Protein AF-A0A7R9QRA8-F1 (afdb_monomer_lite)

Organism: NCBI:txid334625

Radius of gyration: 19.74 Å; chains: 1; bounding box: 43×37×53 Å

Sequence (99 aa):
MGEANESLCNAVVFATGYQISYSFLPETVISVKKSDFHLYKYIFPTTLTHPHTLAFIGMIVPTGAVLPIAELQSRYFALVMANKCRLATQKQMIRDIKR

Structure (mmCIF, N/CA/C/O backbone):
data_AF-A0A7R9QRA8-F1
#
_entry.id   AF-A0A7R9QRA8-F1
#
loop_
_atom_site.group_PDB
_atom_site.id
_atom_site.type_symbol
_atom_site.label_atom_id
_atom_site.label_alt_id
_atom_site.label_comp_id
_atom_site.label_asym_id
_atom_site.label_entity_id
_atom_site.label_seq_id
_atom_site.pdbx_PDB_ins_code
_atom_site.Cartn_x
_atom_site.Cartn_y
_atom_site.Cartn_z
_atom_site.occupancy
_atom_site.B_iso_or_equiv
_atom_site.auth_seq_id
_atom_site.auth_comp_id
_atom_site.auth_asym_id
_atom_site.auth_atom_id
_atom_site.pdbx_PDB_model_num
ATOM 1 N N . MET A 1 1 ? 28.410 25.519 -31.821 1.00 45.75 1 MET A N 1
ATOM 2 C CA . MET A 1 1 ? 27.295 24.741 -32.398 1.00 45.75 1 MET A CA 1
ATOM 3 C C . MET A 1 1 ? 27.701 23.286 -32.291 1.00 45.75 1 MET A C 1
ATOM 5 O O . MET A 1 1 ? 28.642 22.907 -32.967 1.00 45.75 1 MET A O 1
ATOM 9 N N . GLY A 1 2 ? 27.141 22.548 -31.329 1.00 54.69 2 GLY A N 1
ATOM 10 C CA . GLY A 1 2 ? 27.505 21.146 -31.104 1.00 54.69 2 GLY A CA 1
ATOM 11 C C . GLY A 1 2 ? 26.896 20.268 -32.189 1.00 54.69 2 GLY A C 1
ATOM 12 O O . GLY A 1 2 ? 25.715 20.424 -32.493 1.00 54.69 2 GLY A O 1
ATOM 13 N N . GLU A 1 3 ? 27.708 19.402 -32.786 1.00 56.91 3 GLU A N 1
ATOM 14 C CA . GLU A 1 3 ? 27.270 18.432 -33.786 1.00 56.91 3 GLU A CA 1
ATOM 15 C C . GLU A 1 3 ? 26.225 17.492 -33.172 1.00 56.91 3 GLU A C 1
ATOM 17 O O . GLU A 1 3 ? 26.445 16.888 -32.119 1.00 56.91 3 GLU A O 1
ATOM 22 N N . ALA A 1 4 ? 25.055 17.407 -33.807 1.00 65.69 4 ALA A N 1
ATOM 23 C CA . ALA A 1 4 ? 24.034 16.445 -33.436 1.00 65.69 4 ALA A CA 1
ATOM 24 C C . ALA A 1 4 ? 24.519 15.051 -33.854 1.00 65.69 4 ALA A C 1
ATOM 26 O O . ALA A 1 4 ? 24.572 14.733 -35.038 1.00 65.69 4 ALA A O 1
ATOM 27 N N . ASN A 1 5 ? 24.906 14.230 -32.877 1.00 73.50 5 ASN A N 1
ATOM 28 C CA . ASN A 1 5 ? 25.199 12.819 -33.109 1.00 73.50 5 ASN A CA 1
ATOM 29 C C . ASN A 1 5 ? 23.882 12.069 -33.335 1.00 73.50 5 ASN A C 1
ATOM 31 O O . ASN A 1 5 ? 23.178 11.717 -32.388 1.00 73.50 5 ASN A O 1
ATOM 35 N N . GLU A 1 6 ? 23.544 11.843 -34.599 1.00 81.25 6 GLU A N 1
ATOM 36 C CA . GLU A 1 6 ? 22.427 10.998 -35.003 1.00 81.25 6 GLU A CA 1
ATOM 37 C C . GLU A 1 6 ? 22.869 9.528 -35.001 1.00 81.25 6 GLU A C 1
ATOM 39 O O . GLU A 1 6 ? 23.939 9.177 -35.493 1.00 81.25 6 GLU A O 1
ATOM 44 N N . SER A 1 7 ? 22.056 8.649 -34.415 1.00 84.25 7 SER A N 1
ATOM 45 C CA . SER A 1 7 ? 22.295 7.202 -34.400 1.00 84.25 7 SER A CA 1
ATOM 46 C C . SER A 1 7 ? 21.130 6.486 -35.071 1.00 84.25 7 SER A C 1
ATOM 48 O O . SER A 1 7 ? 19.970 6.728 -34.734 1.00 84.25 7 SER A O 1
ATOM 50 N N . LEU A 1 8 ? 21.433 5.596 -36.018 1.00 88.50 8 LEU A N 1
ATOM 51 C CA . LEU A 1 8 ? 20.428 4.782 -36.701 1.00 88.50 8 LEU A CA 1
ATOM 52 C C . LEU A 1 8 ? 19.776 3.812 -35.706 1.00 88.50 8 LEU A C 1
ATOM 54 O O . LEU A 1 8 ? 20.455 3.035 -35.040 1.00 88.50 8 LEU A O 1
ATOM 58 N N . CYS A 1 9 ? 18.448 3.857 -35.622 1.00 91.06 9 CYS A N 1
ATOM 59 C CA . CYS A 1 9 ? 17.636 3.042 -34.726 1.00 91.06 9 CYS A CA 1
ATOM 60 C C . CYS A 1 9 ? 16.519 2.361 -35.523 1.00 91.06 9 CYS A C 1
ATOM 62 O O . CYS A 1 9 ? 15.811 3.018 -36.283 1.00 91.06 9 CYS A O 1
ATOM 64 N N . ASN A 1 10 ? 16.349 1.047 -35.348 1.00 94.94 10 ASN A N 1
ATOM 65 C CA . ASN A 1 10 ? 15.297 0.285 -36.031 1.00 94.94 10 ASN A CA 1
ATOM 66 C C . ASN A 1 10 ? 13.986 0.213 -35.235 1.00 94.94 10 ASN A C 1
ATOM 68 O O . ASN A 1 10 ? 12.930 0.006 -35.827 1.00 94.94 10 ASN A O 1
ATOM 72 N N . ALA A 1 11 ? 14.046 0.352 -33.909 1.00 95.50 11 ALA A N 1
ATOM 73 C CA . ALA A 1 11 ? 12.882 0.282 -33.035 1.00 95.50 11 ALA A CA 1
ATOM 74 C C . ALA A 1 11 ? 13.134 1.015 -31.712 1.00 95.50 11 ALA A C 1
ATOM 76 O O . ALA A 1 11 ? 14.210 0.910 -31.127 1.00 95.50 11 ALA A O 1
ATOM 77 N N . VAL A 1 12 ? 12.106 1.699 -31.208 1.00 94.50 12 VAL A N 1
ATOM 78 C CA . VAL A 1 12 ? 12.118 2.355 -29.894 1.00 94.50 12 VAL A CA 1
ATOM 79 C C . VAL A 1 12 ? 11.169 1.614 -28.961 1.00 94.50 12 VAL A C 1
ATOM 81 O O . VAL A 1 12 ? 9.999 1.420 -29.290 1.00 94.50 12 VAL A O 1
ATOM 84 N N . VAL A 1 13 ? 11.663 1.224 -27.784 1.00 96.19 13 VAL A N 1
ATOM 85 C CA . VAL A 1 13 ? 10.861 0.585 -26.734 1.00 96.19 13 VAL A CA 1
ATOM 86 C C . VAL A 1 13 ? 10.774 1.515 -25.531 1.00 96.19 13 VAL A C 1
ATOM 88 O O . VAL A 1 13 ? 11.780 1.835 -24.901 1.00 96.19 13 VAL A O 1
ATOM 91 N N . PHE A 1 14 ? 9.556 1.928 -25.189 1.00 96.06 14 PHE A N 1
ATOM 92 C CA . PHE A 1 14 ? 9.292 2.760 -24.018 1.00 96.06 14 PHE A CA 1
ATOM 93 C C . PHE A 1 14 ? 9.135 1.886 -22.770 1.00 96.06 14 PHE A C 1
ATOM 95 O O . PHE A 1 14 ? 8.047 1.414 -22.454 1.00 96.06 14 PHE A O 1
ATOM 102 N N . ALA A 1 15 ? 10.233 1.680 -22.041 1.00 95.38 15 ALA A N 1
ATOM 103 C CA . ALA A 1 15 ? 10.255 0.993 -20.745 1.00 95.38 15 ALA A CA 1
ATOM 104 C C . ALA A 1 15 ? 10.086 1.977 -19.564 1.00 95.38 15 ALA A C 1
ATOM 106 O O . ALA A 1 15 ? 10.789 1.894 -18.561 1.00 95.38 15 ALA A O 1
ATOM 107 N N . THR A 1 16 ? 9.170 2.943 -19.686 1.00 95.06 16 THR A N 1
ATOM 108 C CA . THR A 1 16 ? 9.002 4.072 -18.745 1.00 95.06 16 THR A CA 1
ATOM 109 C C . THR A 1 16 ? 8.137 3.753 -17.516 1.00 95.06 16 THR A C 1
ATOM 111 O O . THR A 1 16 ? 7.781 4.654 -16.760 1.00 95.06 16 THR A O 1
ATOM 114 N N . GLY A 1 17 ? 7.792 2.480 -17.304 1.00 91.25 17 GLY A N 1
ATOM 115 C CA . GLY A 1 17 ? 6.966 2.028 -16.183 1.00 91.25 17 GLY A CA 1
ATOM 116 C C . GLY A 1 17 ? 5.461 2.230 -16.392 1.00 91.25 17 GLY A C 1
ATOM 117 O O . GLY A 1 17 ? 4.992 2.399 -17.516 1.00 91.25 17 GLY A O 1
ATOM 118 N N . TYR A 1 18 ? 4.706 2.180 -15.289 1.00 88.06 18 TYR A N 1
ATOM 119 C CA . TYR A 1 18 ? 3.239 2.205 -15.281 1.00 88.06 18 TYR A CA 1
ATOM 120 C C . TYR A 1 18 ? 2.692 3.199 -14.255 1.00 88.06 18 TYR A C 1
ATOM 122 O O . TYR A 1 18 ? 3.305 3.445 -13.217 1.00 88.06 18 TYR A O 1
ATOM 130 N N . GLN A 1 19 ? 1.491 3.711 -14.524 1.00 85.50 19 GLN A N 1
ATOM 131 C CA . GLN A 1 19 ? 0.689 4.467 -13.565 1.00 85.50 19 GLN A CA 1
ATOM 132 C C . GLN A 1 19 ? -0.512 3.628 -13.128 1.00 85.50 19 GLN A C 1
ATOM 134 O O . GLN A 1 19 ? -1.205 3.037 -13.954 1.00 85.50 19 GLN A O 1
ATOM 139 N N . ILE A 1 20 ? -0.759 3.574 -11.821 1.00 83.06 20 ILE A N 1
ATOM 140 C CA . ILE A 1 20 ? -1.889 2.837 -11.245 1.00 83.06 20 ILE A CA 1
ATOM 141 C C . ILE A 1 20 ? -3.126 3.740 -11.277 1.00 83.06 20 ILE A C 1
ATOM 143 O O . ILE A 1 20 ? -3.035 4.927 -10.986 1.00 83.06 20 ILE A O 1
ATOM 147 N N . SER A 1 21 ? -4.297 3.198 -11.609 1.00 85.62 21 SER A N 1
ATOM 148 C CA . SER A 1 21 ? -5.568 3.918 -11.483 1.00 85.62 21 SER A CA 1
ATOM 149 C C . SER A 1 21 ? -6.705 2.965 -11.121 1.00 85.62 21 SER A C 1
ATOM 151 O O . SER A 1 21 ? -6.651 1.777 -11.432 1.00 85.62 21 SER A O 1
ATOM 153 N N . TYR A 1 22 ? -7.727 3.492 -10.443 1.00 86.62 22 TYR A N 1
ATOM 154 C CA . TYR A 1 22 ? -8.887 2.730 -9.981 1.00 86.62 22 TYR A CA 1
ATOM 155 C C . TYR A 1 22 ? -10.168 3.376 -10.518 1.00 86.62 22 TYR A C 1
ATOM 157 O O . TYR A 1 22 ? -10.784 4.189 -9.840 1.00 86.62 22 TYR A O 1
ATOM 165 N N . SER A 1 23 ? -10.569 3.031 -11.744 1.00 88.88 23 SER A N 1
ATOM 166 C CA . SER A 1 23 ? -11.737 3.632 -12.422 1.00 88.88 23 SER A CA 1
ATOM 167 C C . SER A 1 23 ? -13.078 3.340 -11.741 1.00 88.88 23 SER A C 1
ATOM 169 O O . SER A 1 23 ? -14.051 4.057 -11.953 1.00 88.88 23 SER A O 1
ATOM 171 N N . PHE A 1 24 ? -13.128 2.299 -10.912 1.00 90.81 24 PHE A N 1
ATOM 172 C CA . PHE A 1 24 ? -14.298 1.916 -10.124 1.00 90.81 24 PHE A CA 1
ATOM 173 C C . PHE A 1 24 ? -14.362 2.604 -8.749 1.00 90.81 24 PHE A C 1
ATOM 175 O O . PHE A 1 24 ? -15.343 2.424 -8.029 1.00 90.81 24 PHE A O 1
ATOM 182 N N . LEU A 1 25 ? -13.335 3.372 -8.361 1.00 89.12 25 LEU A N 1
ATOM 183 C CA . LEU A 1 25 ? -13.306 4.130 -7.108 1.00 89.12 25 LEU A CA 1
ATOM 184 C C . LEU A 1 25 ? -13.351 5.638 -7.387 1.00 89.12 25 LEU A C 1
ATOM 186 O O . LEU A 1 25 ? -12.685 6.114 -8.305 1.00 89.12 25 LEU A O 1
ATOM 190 N N . PRO A 1 26 ? -14.077 6.425 -6.574 1.00 87.38 26 PRO A N 1
ATOM 191 C CA . PRO A 1 26 ? -14.023 7.874 -6.685 1.00 87.38 26 PRO A CA 1
ATOM 192 C C . PRO A 1 26 ? -12.660 8.415 -6.226 1.00 87.38 26 PRO A C 1
ATOM 194 O O . PRO A 1 26 ? -12.070 7.907 -5.269 1.00 87.38 26 PRO A O 1
ATOM 197 N N . GLU A 1 27 ? -12.192 9.506 -6.851 1.00 82.94 27 GLU A N 1
ATOM 198 C CA . GLU A 1 27 ? -10.907 10.159 -6.514 1.00 82.94 27 GLU A CA 1
ATOM 199 C C . GLU A 1 27 ? -10.825 10.626 -5.045 1.00 82.94 27 GLU A C 1
ATOM 201 O O . GLU A 1 27 ? -9.734 10.848 -4.522 1.00 82.94 27 GLU A O 1
ATOM 206 N N . THR A 1 28 ? -11.966 10.758 -4.359 1.00 82.44 28 THR A N 1
ATOM 207 C CA . THR A 1 28 ? -12.047 11.100 -2.930 1.00 82.44 28 THR A CA 1
ATOM 208 C C . THR A 1 28 ? -11.572 9.974 -2.009 1.00 82.44 28 THR A C 1
ATOM 210 O O . THR A 1 28 ? -11.148 10.247 -0.887 1.00 82.44 28 THR A O 1
ATOM 213 N N . VAL A 1 29 ? -11.623 8.717 -2.462 1.00 83.75 29 VAL A N 1
ATOM 214 C CA . VAL A 1 29 ? -11.150 7.553 -1.696 1.00 83.75 29 VAL A CA 1
ATOM 215 C C . VAL A 1 29 ? -9.639 7.438 -1.805 1.00 83.75 29 VAL A C 1
ATOM 217 O O . VAL A 1 29 ? -8.956 7.290 -0.794 1.00 83.75 29 VAL A O 1
ATOM 220 N N . ILE A 1 30 ? -9.121 7.536 -3.029 1.00 80.38 30 ILE A N 1
ATOM 221 C CA . ILE A 1 30 ? -7.697 7.445 -3.328 1.00 80.38 30 ILE A CA 1
ATOM 222 C C . ILE A 1 30 ? -7.360 8.372 -4.499 1.00 80.38 30 ILE A C 1
ATOM 224 O O . ILE A 1 30 ? -7.902 8.239 -5.596 1.00 80.38 30 ILE A O 1
ATOM 228 N N . SER A 1 31 ? -6.453 9.325 -4.275 1.00 73.62 31 SER A N 1
ATOM 229 C CA . SER A 1 31 ? -5.984 10.223 -5.331 1.00 73.62 31 SER A CA 1
ATOM 230 C C . SER A 1 31 ? -4.608 9.782 -5.813 1.00 73.62 31 SER A C 1
ATOM 232 O O . SER A 1 31 ? -3.610 9.940 -5.115 1.00 73.62 31 SER A O 1
ATOM 234 N N . VAL A 1 32 ? -4.543 9.244 -7.032 1.00 67.56 32 VAL A N 1
ATOM 235 C CA . VAL A 1 32 ? -3.275 8.789 -7.632 1.00 67.56 32 VAL A CA 1
ATOM 236 C C . VAL A 1 32 ? -2.438 9.961 -8.171 1.00 67.56 32 VAL A C 1
ATOM 238 O O . VAL A 1 32 ? -1.235 9.839 -8.378 1.00 67.56 32 VAL A O 1
ATOM 241 N N . LYS A 1 33 ? -3.047 11.142 -8.349 1.00 61.09 33 LYS A N 1
ATOM 242 C CA . LYS A 1 33 ? -2.413 12.314 -8.980 1.00 61.09 33 LYS A CA 1
ATOM 243 C C . LYS A 1 33 ? -1.275 12.935 -8.163 1.00 61.09 33 LYS A C 1
ATOM 245 O O . LYS A 1 33 ? -0.514 13.722 -8.713 1.00 61.09 33 LYS A O 1
ATOM 250 N N . LYS A 1 34 ? -1.167 12.635 -6.866 1.00 56.84 34 LYS A N 1
ATOM 251 C CA . LYS A 1 34 ? -0.184 13.270 -5.968 1.00 56.84 34 LYS A CA 1
ATOM 252 C C . LYS A 1 34 ? 0.866 12.319 -5.388 1.00 56.84 34 LYS A C 1
ATOM 254 O O . LYS A 1 34 ? 1.597 12.736 -4.500 1.00 56.84 34 LYS A O 1
ATOM 259 N N . SER A 1 35 ? 0.936 11.064 -5.848 1.00 56.44 35 SER A N 1
ATOM 260 C CA . SER A 1 35 ? 1.776 10.002 -5.247 1.00 56.44 35 SER A CA 1
ATOM 261 C C . SER A 1 35 ? 1.526 9.748 -3.751 1.00 56.44 35 SER A C 1
ATOM 263 O O . SER A 1 35 ? 2.214 8.937 -3.139 1.00 56.44 35 SER A O 1
ATOM 265 N N . ASP A 1 36 ? 0.526 10.408 -3.165 1.00 63.25 36 ASP A N 1
ATOM 266 C CA . ASP A 1 36 ? 0.218 10.363 -1.747 1.00 63.25 36 ASP A CA 1
ATOM 267 C C . ASP A 1 36 ? -1.138 9.689 -1.569 1.00 63.25 36 ASP A C 1
ATOM 269 O O . ASP A 1 36 ? -2.205 10.310 -1.590 1.00 63.25 36 ASP A O 1
ATOM 273 N N . PHE A 1 37 ? -1.093 8.366 -1.472 1.00 71.56 37 PHE A N 1
ATOM 274 C CA . PHE A 1 37 ? -2.287 7.533 -1.417 1.00 71.56 37 PHE A CA 1
ATOM 275 C C . PHE A 1 37 ? -3.031 7.635 -0.072 1.00 71.56 37 PHE A C 1
ATOM 277 O O . PHE A 1 37 ? -4.098 7.041 0.062 1.00 71.56 37 PHE A O 1
ATOM 284 N N . HIS A 1 38 ? -2.505 8.381 0.915 1.00 85.19 38 HIS A N 1
ATOM 285 C CA . HIS A 1 38 ? -3.108 8.570 2.245 1.00 85.19 38 HIS A CA 1
ATOM 286 C C . HIS A 1 38 ? -3.565 7.249 2.901 1.00 85.19 38 HIS A C 1
ATOM 288 O O . HIS A 1 38 ? -4.595 7.182 3.589 1.00 85.19 38 HIS A O 1
ATOM 294 N N . LEU A 1 39 ? -2.786 6.184 2.685 1.00 91.31 39 LEU A N 1
ATOM 295 C CA . LEU A 1 39 ? -3.071 4.850 3.196 1.00 91.31 39 LEU A CA 1
ATOM 296 C C . LEU A 1 39 ? -2.312 4.582 4.492 1.00 91.31 39 LEU A C 1
ATOM 298 O O . LEU A 1 3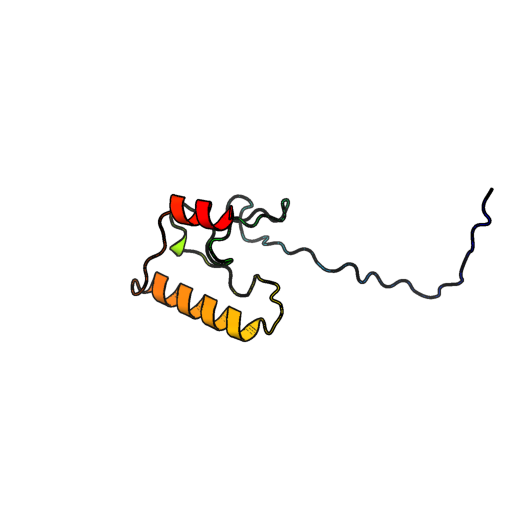9 ? -1.083 4.523 4.508 1.00 91.31 39 LEU A O 1
ATOM 302 N N . TYR A 1 40 ? -3.043 4.306 5.567 1.00 93.50 40 TYR A N 1
ATOM 303 C CA . TYR A 1 40 ? -2.443 3.834 6.808 1.00 93.50 40 TYR A CA 1
ATOM 304 C C . TYR A 1 40 ? -1.820 2.455 6.590 1.00 93.50 40 TYR A C 1
ATOM 306 O O . TYR A 1 40 ? -2.506 1.529 6.140 1.00 93.50 40 TYR A O 1
ATOM 314 N N . LYS A 1 41 ? -0.522 2.328 6.897 1.00 93.06 41 LYS A N 1
ATOM 315 C CA . LYS A 1 41 ? 0.293 1.121 6.660 1.00 93.06 41 LYS A CA 1
ATOM 316 C C . LYS A 1 41 ? 0.224 0.591 5.217 1.00 93.06 41 LYS A C 1
ATOM 318 O O . LYS A 1 41 ? 0.409 -0.606 5.010 1.00 93.06 41 LYS A O 1
ATOM 323 N N . TYR A 1 42 ? -0.064 1.450 4.235 1.00 92.62 42 TYR A N 1
ATOM 324 C CA . TYR A 1 42 ? -0.325 1.058 2.841 1.00 92.62 42 TYR A CA 1
ATOM 325 C C . TYR A 1 42 ? -1.518 0.097 2.658 1.00 92.62 42 TYR A C 1
ATOM 327 O O . TYR A 1 42 ? -1.544 -0.667 1.698 1.00 92.62 42 TYR A O 1
ATOM 335 N N . ILE A 1 43 ? -2.490 0.118 3.581 1.00 95.00 43 ILE A N 1
ATOM 336 C CA . ILE A 1 43 ? -3.670 -0.761 3.561 1.00 95.00 43 ILE A CA 1
ATOM 337 C C . ILE A 1 43 ? -4.961 0.059 3.580 1.00 95.00 43 ILE A C 1
ATOM 339 O O . ILE A 1 43 ? -5.789 -0.085 2.687 1.00 95.00 43 ILE A O 1
ATOM 343 N N . PHE A 1 44 ? -5.151 0.923 4.582 1.00 95.12 44 PHE A N 1
ATOM 344 C CA . PHE A 1 44 ? -6.463 1.522 4.855 1.00 95.12 44 PHE A CA 1
ATOM 345 C C . PHE A 1 44 ? -6.547 2.984 4.403 1.00 95.12 44 PHE A C 1
ATOM 347 O O . PHE A 1 44 ? -5.731 3.792 4.856 1.00 95.12 44 PHE A O 1
ATOM 354 N N . PRO A 1 45 ? -7.540 3.372 3.585 1.00 92.75 45 PRO A N 1
ATOM 355 C CA . PRO A 1 45 ? -7.733 4.757 3.171 1.00 92.75 45 PRO A CA 1
ATOM 356 C C . PRO A 1 45 ? -8.251 5.604 4.334 1.00 92.75 45 PRO A C 1
ATOM 358 O O . PRO A 1 45 ? -9.366 5.426 4.826 1.00 92.75 45 PRO A O 1
ATOM 361 N N . THR A 1 46 ? -7.432 6.556 4.780 1.00 91.38 46 THR A N 1
ATOM 362 C CA . THR A 1 46 ? -7.758 7.418 5.934 1.00 91.38 46 THR A CA 1
ATOM 363 C C . THR A 1 46 ? -8.767 8.524 5.622 1.00 91.38 46 THR A C 1
ATOM 365 O O . THR A 1 46 ? -9.259 9.186 6.538 1.00 91.38 46 THR A O 1
ATOM 368 N N . THR A 1 47 ? -9.096 8.698 4.343 1.00 89.00 47 THR A N 1
ATOM 369 C CA . THR A 1 47 ? -10.095 9.635 3.815 1.00 89.00 47 THR A CA 1
ATOM 370 C C . THR A 1 47 ? -11.534 9.193 4.093 1.00 89.00 47 THR A C 1
ATOM 372 O O . THR A 1 47 ? -12.430 10.034 4.125 1.00 89.00 47 THR A O 1
ATOM 375 N N . LEU A 1 48 ? -11.773 7.898 4.333 1.00 90.19 48 LEU A N 1
ATOM 376 C CA . LEU A 1 48 ? -13.102 7.366 4.637 1.00 90.19 48 LEU A CA 1
ATOM 377 C C . LEU A 1 48 ? -13.506 7.625 6.096 1.00 90.19 48 LEU A C 1
ATOM 379 O O . LEU A 1 48 ? -12.687 7.531 7.008 1.00 90.19 48 LEU A O 1
ATOM 383 N N . THR A 1 49 ? -14.802 7.841 6.345 1.00 89.62 49 THR A N 1
ATOM 384 C CA . THR A 1 49 ? -15.366 7.903 7.710 1.00 89.62 49 THR A CA 1
ATOM 385 C C . THR A 1 49 ? -15.230 6.569 8.450 1.00 89.62 49 THR A C 1
ATOM 387 O O . THR A 1 49 ? -15.020 6.542 9.663 1.00 89.62 49 THR A O 1
ATOM 390 N N . HIS A 1 50 ? -15.293 5.454 7.715 1.00 91.12 50 HIS A N 1
ATOM 391 C CA . HIS A 1 50 ? -15.102 4.100 8.234 1.00 91.12 50 HIS A CA 1
ATOM 392 C C . HIS A 1 50 ? -13.931 3.403 7.519 1.00 91.12 50 HIS A C 1
ATOM 394 O O . HIS A 1 50 ? -14.153 2.549 6.669 1.00 91.12 50 HIS A O 1
ATOM 400 N N . PRO A 1 51 ? -12.665 3.719 7.855 1.00 91.06 51 PRO A N 1
ATOM 401 C CA . PR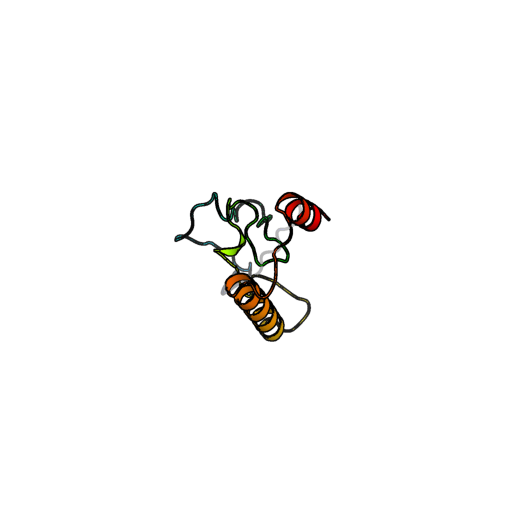O A 1 51 ? -11.500 3.211 7.121 1.00 91.06 51 PRO A CA 1
ATOM 402 C C . PRO A 1 51 ? -11.378 1.687 7.084 1.00 91.06 51 PRO A C 1
ATOM 404 O O . PRO A 1 51 ? -10.773 1.149 6.171 1.00 91.06 51 PRO A O 1
ATOM 407 N N . HIS A 1 52 ? -11.957 0.981 8.058 1.00 91.94 52 HIS A N 1
ATOM 408 C CA . HIS A 1 52 ? -11.896 -0.476 8.151 1.00 91.94 52 HIS A CA 1
ATOM 409 C C . HIS A 1 52 ? -12.718 -1.207 7.077 1.00 91.94 52 HIS A C 1
ATOM 411 O O . HIS A 1 52 ? -12.560 -2.413 6.952 1.00 91.94 52 HIS A O 1
ATOM 417 N N . THR A 1 53 ? -13.582 -0.525 6.317 1.00 93.38 53 THR A N 1
ATOM 418 C CA . THR A 1 53 ? -14.472 -1.169 5.333 1.00 93.38 53 THR A CA 1
ATOM 419 C C . THR A 1 53 ? -13.828 -1.382 3.964 1.00 93.38 53 THR A C 1
ATOM 421 O O . THR A 1 53 ? -14.415 -2.050 3.117 1.00 93.38 53 THR A O 1
ATOM 424 N N . LEU A 1 54 ? -12.652 -0.800 3.716 1.00 94.25 54 LEU A N 1
ATOM 425 C CA . LEU A 1 54 ? -11.924 -0.919 2.456 1.00 94.25 54 LEU A CA 1
ATOM 426 C C . LEU A 1 54 ? -10.428 -1.069 2.735 1.00 94.25 54 LEU A C 1
ATOM 428 O O . LEU A 1 54 ? -9.878 -0.370 3.583 1.00 94.25 54 LEU A O 1
ATOM 432 N N . ALA A 1 55 ? -9.766 -1.955 1.996 1.00 95.31 55 ALA A N 1
ATOM 433 C CA . ALA A 1 55 ? -8.329 -2.159 2.083 1.00 95.31 55 ALA A CA 1
ATOM 434 C C . ALA A 1 55 ? -7.702 -2.321 0.697 1.00 95.31 55 ALA A C 1
ATOM 436 O O . ALA A 1 55 ? -8.276 -2.952 -0.189 1.00 95.31 55 ALA A O 1
ATOM 437 N N . PHE A 1 56 ? -6.496 -1.786 0.549 1.00 94.12 56 PHE A N 1
ATOM 438 C CA . PHE A 1 56 ? -5.606 -2.021 -0.579 1.00 94.12 56 PHE A CA 1
ATOM 439 C C . PHE A 1 56 ? -4.574 -3.069 -0.167 1.00 94.12 56 PHE A C 1
ATOM 441 O O . PHE A 1 56 ? -3.895 -2.922 0.846 1.00 94.12 56 PHE A O 1
ATOM 448 N N . ILE A 1 57 ? -4.467 -4.142 -0.946 1.00 96.12 57 ILE A N 1
ATOM 449 C CA . ILE A 1 57 ? -3.580 -5.273 -0.663 1.00 96.12 57 ILE A CA 1
ATOM 450 C C . ILE A 1 57 ? -2.560 -5.387 -1.790 1.00 96.12 57 ILE A C 1
ATOM 452 O O . ILE A 1 57 ? -2.917 -5.330 -2.964 1.00 96.12 57 ILE A O 1
ATOM 456 N N . GLY A 1 58 ? -1.285 -5.531 -1.435 1.00 92.38 58 GLY A N 1
ATOM 457 C CA . GLY A 1 58 ? -0.176 -5.618 -2.385 1.00 92.38 58 GLY A CA 1
ATOM 458 C C . GLY A 1 58 ? 0.176 -4.290 -3.058 1.00 92.38 58 GLY A C 1
ATOM 459 O O . GLY A 1 58 ? 1.036 -4.270 -3.933 1.00 92.38 58 GLY A O 1
ATOM 460 N N . MET A 1 59 ? -0.441 -3.174 -2.650 1.00 88.50 59 MET A N 1
ATOM 461 C CA . MET A 1 59 ? -0.182 -1.843 -3.209 1.00 88.50 59 MET A CA 1
ATOM 462 C C . MET A 1 59 ? 1.081 -1.209 -2.601 1.00 88.50 59 MET A C 1
ATOM 464 O O . MET A 1 59 ? 1.046 -0.121 -2.028 1.00 88.50 59 MET A O 1
ATOM 468 N N . ILE A 1 60 ? 2.196 -1.930 -2.689 1.00 87.94 60 ILE A N 1
ATOM 469 C CA . ILE A 1 60 ? 3.506 -1.532 -2.176 1.00 87.94 60 ILE A CA 1
ATOM 470 C C . ILE A 1 60 ? 4.612 -2.017 -3.112 1.00 87.94 60 ILE A C 1
ATOM 472 O O . ILE A 1 60 ? 4.477 -3.046 -3.772 1.00 87.94 60 ILE A O 1
ATOM 476 N N . VAL A 1 61 ? 5.739 -1.308 -3.113 1.00 84.81 61 VAL A N 1
ATOM 477 C CA . VAL A 1 61 ? 6.962 -1.733 -3.806 1.00 84.81 61 VAL A CA 1
ATOM 478 C C . VAL A 1 61 ? 8.052 -1.947 -2.754 1.00 84.81 61 VAL A C 1
ATOM 480 O O . VAL A 1 61 ? 8.771 -1.009 -2.409 1.00 84.81 61 VAL A O 1
ATOM 483 N N . PRO A 1 62 ? 8.126 -3.146 -2.155 1.00 86.81 62 PRO A N 1
ATOM 484 C CA . PRO A 1 62 ? 9.104 -3.446 -1.119 1.00 86.81 62 PRO A CA 1
ATOM 485 C C . PRO A 1 62 ? 10.485 -3.743 -1.717 1.00 86.81 62 PRO A C 1
ATOM 487 O O . PRO A 1 62 ? 10.609 -4.213 -2.846 1.00 86.81 62 PRO A O 1
ATOM 490 N N . THR A 1 63 ? 11.531 -3.599 -0.905 1.00 87.44 63 THR A N 1
ATOM 491 C CA . THR A 1 63 ? 12.842 -4.212 -1.164 1.00 87.44 63 THR A CA 1
ATOM 492 C C . THR A 1 63 ? 12.779 -5.705 -0.815 1.00 87.44 63 THR A C 1
ATOM 494 O O . THR A 1 63 ? 13.346 -6.148 0.181 1.00 87.44 63 THR A O 1
ATOM 497 N N . GLY A 1 64 ? 11.983 -6.482 -1.550 1.00 90.50 64 GLY A N 1
ATOM 498 C CA . GLY A 1 64 ? 11.769 -7.901 -1.265 1.00 90.50 64 GLY A CA 1
ATOM 499 C C . GLY A 1 64 ? 10.548 -8.488 -1.966 1.00 90.50 64 GLY A C 1
ATOM 500 O O . GLY A 1 64 ? 9.997 -7.903 -2.895 1.00 90.50 64 GLY A O 1
ATOM 501 N N . ALA A 1 65 ? 10.117 -9.666 -1.517 1.00 93.12 65 ALA A N 1
ATOM 502 C CA . ALA A 1 65 ? 8.952 -10.331 -2.086 1.00 93.12 65 ALA A CA 1
ATOM 503 C C . ALA A 1 65 ? 7.650 -9.622 -1.671 1.00 93.12 65 ALA A C 1
ATOM 505 O O . ALA A 1 65 ? 7.375 -9.451 -0.484 1.00 93.12 65 ALA A O 1
ATOM 506 N N . VAL A 1 66 ? 6.817 -9.263 -2.650 1.00 94.25 66 VAL A N 1
ATOM 507 C CA . VAL A 1 66 ? 5.504 -8.640 -2.404 1.00 94.25 66 VAL A CA 1
ATOM 508 C C . VAL A 1 66 ? 4.476 -9.635 -1.855 1.00 94.25 66 VAL A C 1
ATOM 510 O O . VAL A 1 66 ? 3.633 -9.258 -1.048 1.00 94.25 66 VAL A O 1
ATOM 513 N N . LEU A 1 67 ? 4.566 -10.916 -2.234 1.00 95.81 67 LEU A N 1
ATOM 514 C CA . LEU A 1 67 ? 3.568 -11.932 -1.876 1.00 95.81 67 LEU A CA 1
ATOM 515 C C . LEU A 1 67 ? 3.455 -12.174 -0.359 1.00 95.81 67 LEU A C 1
ATOM 517 O O . LEU A 1 67 ? 2.332 -12.126 0.144 1.00 95.81 67 LEU A O 1
ATOM 521 N N . PRO A 1 68 ? 4.554 -12.357 0.407 1.00 96.56 68 PRO 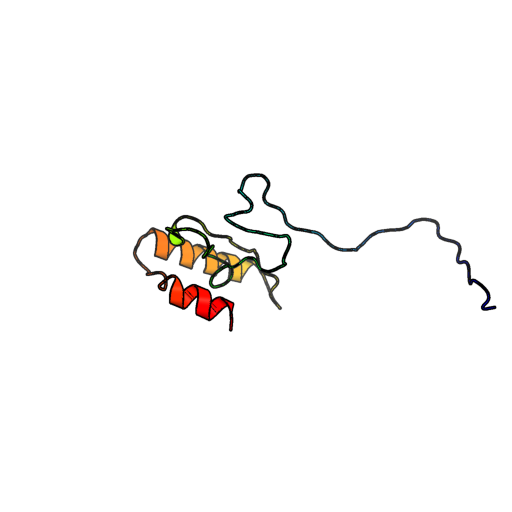A N 1
ATOM 522 C CA . PRO A 1 68 ? 4.458 -12.482 1.862 1.00 96.56 68 PRO A CA 1
ATOM 523 C C . PRO A 1 68 ? 3.876 -11.232 2.524 1.00 96.56 68 PRO A C 1
ATOM 525 O O . PRO A 1 68 ? 3.156 -11.323 3.512 1.00 96.56 68 PRO A O 1
ATOM 528 N N . ILE A 1 69 ? 4.152 -10.050 1.971 1.00 96.38 69 ILE A N 1
ATOM 529 C CA . ILE A 1 69 ? 3.619 -8.813 2.539 1.00 96.38 69 ILE A CA 1
ATOM 530 C C . ILE A 1 69 ? 2.123 -8.693 2.248 1.00 96.38 69 ILE A C 1
ATOM 532 O O . ILE A 1 69 ? 1.360 -8.359 3.150 1.00 96.38 69 ILE A O 1
ATOM 536 N N . ALA A 1 70 ? 1.682 -9.022 1.033 1.00 97.38 70 ALA A N 1
ATOM 537 C CA . ALA A 1 70 ? 0.266 -9.064 0.681 1.00 97.38 70 ALA A CA 1
ATOM 538 C C . ALA A 1 70 ? -0.515 -10.073 1.549 1.00 97.38 70 ALA A C 1
ATOM 540 O O . ALA A 1 70 ? -1.642 -9.785 1.957 1.00 97.38 70 ALA A O 1
ATOM 541 N N . GLU A 1 71 ? 0.084 -11.218 1.896 1.00 98.06 71 GLU A N 1
ATOM 542 C CA . GLU A 1 71 ? -0.495 -12.189 2.838 1.00 98.06 71 GLU A CA 1
ATOM 543 C C . GLU A 1 71 ? -0.686 -11.579 4.234 1.00 98.06 71 GLU A C 1
ATOM 545 O O . GLU A 1 71 ? -1.792 -11.627 4.785 1.00 98.06 71 GLU A O 1
ATOM 550 N N . LEU A 1 72 ? 0.339 -10.911 4.770 1.00 97.62 72 LEU A N 1
ATOM 551 C CA . LEU A 1 72 ? 0.263 -10.244 6.070 1.00 97.62 72 LEU A CA 1
ATOM 552 C C . LEU A 1 72 ? -0.750 -9.091 6.073 1.00 97.62 72 LEU A C 1
ATOM 554 O O . LEU A 1 72 ? -1.519 -8.951 7.029 1.00 97.62 72 LEU A O 1
ATOM 558 N N . GLN A 1 73 ? -0.797 -8.290 5.003 1.00 97.81 73 GLN A N 1
ATOM 559 C CA . GLN A 1 73 ? -1.804 -7.240 4.827 1.00 97.81 73 GLN A CA 1
ATOM 560 C C . GLN A 1 73 ? -3.220 -7.835 4.826 1.00 97.81 73 GLN A C 1
ATOM 562 O O . GLN A 1 73 ? -4.101 -7.323 5.520 1.00 97.81 73 GLN A O 1
ATOM 567 N N . SER A 1 74 ? -3.422 -8.952 4.120 1.00 98.12 74 SER A N 1
ATOM 568 C CA . SER A 1 74 ? -4.712 -9.651 4.045 1.00 98.12 74 SER A CA 1
ATOM 569 C C . SER A 1 74 ? -5.146 -10.184 5.407 1.00 98.12 74 SER A C 1
ATOM 571 O O . SER A 1 74 ? -6.291 -9.985 5.818 1.00 98.12 74 SER A O 1
ATOM 573 N N . ARG A 1 75 ? -4.229 -10.808 6.1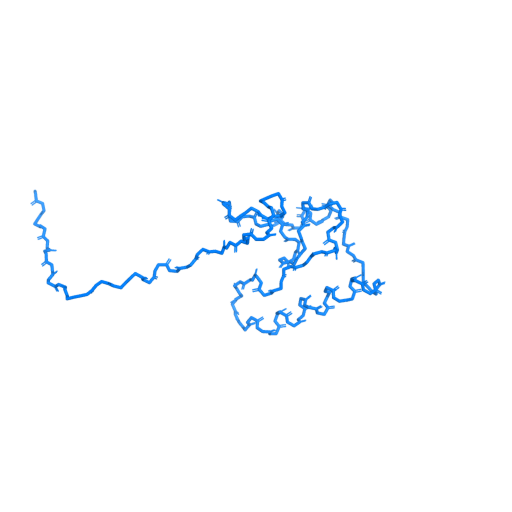57 1.00 98.38 75 ARG A N 1
ATOM 574 C CA . ARG A 1 75 ? -4.494 -11.278 7.525 1.00 98.38 75 ARG A CA 1
ATOM 575 C C . ARG A 1 75 ? -4.864 -10.142 8.456 1.00 98.38 75 ARG A C 1
ATOM 577 O O . ARG A 1 75 ? -5.806 -10.277 9.235 1.00 98.38 75 ARG A O 1
ATOM 584 N N . TYR A 1 76 ? -4.137 -9.032 8.388 1.00 97.88 76 TYR A N 1
ATOM 585 C CA . TYR A 1 76 ? -4.431 -7.882 9.228 1.00 97.88 76 TYR A CA 1
ATOM 586 C C . TYR A 1 76 ? -5.818 -7.308 8.917 1.00 97.88 76 TYR A C 1
ATOM 588 O O . TYR A 1 76 ? -6.612 -7.119 9.838 1.00 97.88 76 TYR A O 1
ATOM 596 N N . PHE A 1 77 ? -6.149 -7.128 7.636 1.00 97.88 77 PHE A N 1
ATOM 597 C CA . PHE A 1 77 ? -7.476 -6.686 7.208 1.00 97.88 77 PHE A CA 1
ATOM 598 C C . PHE A 1 77 ? -8.587 -7.625 7.695 1.00 97.88 77 PHE A C 1
ATOM 600 O O . PHE A 1 77 ? -9.551 -7.169 8.310 1.00 97.88 77 PHE A O 1
ATOM 607 N N . ALA A 1 78 ? -8.426 -8.936 7.506 1.00 97.62 78 ALA A N 1
ATOM 608 C CA . ALA A 1 78 ? -9.400 -9.930 7.948 1.00 97.62 78 ALA A CA 1
ATOM 609 C C . ALA A 1 78 ? -9.624 -9.896 9.470 1.00 97.62 78 ALA A C 1
ATOM 611 O O . ALA A 1 78 ? -10.761 -9.986 9.931 1.00 97.62 78 ALA A O 1
ATOM 612 N N . LEU A 1 79 ? -8.563 -9.723 10.266 1.00 97.81 79 LEU A N 1
ATOM 613 C CA . LEU A 1 79 ? -8.673 -9.604 11.724 1.00 97.81 79 LEU A CA 1
ATOM 614 C C . LEU A 1 79 ? -9.384 -8.317 12.155 1.00 97.81 79 LEU A C 1
ATOM 616 O O . LEU A 1 79 ? -10.143 -8.350 13.124 1.00 97.81 79 LEU A O 1
ATOM 620 N N . VAL A 1 80 ? -9.157 -7.204 11.452 1.00 96.62 80 VAL A N 1
ATOM 621 C CA . VAL A 1 80 ? -9.876 -5.944 11.688 1.00 96.62 80 VAL A CA 1
ATOM 622 C C . VAL A 1 80 ? -11.362 -6.109 11.365 1.00 96.62 80 VAL A C 1
ATOM 624 O O . VAL A 1 80 ? -12.200 -5.802 12.208 1.00 96.62 80 VAL A O 1
ATOM 627 N N . MET A 1 81 ? -11.692 -6.672 10.201 1.00 95.25 81 MET A N 1
ATOM 628 C CA . MET A 1 81 ? -13.076 -6.937 9.786 1.00 95.25 81 MET A CA 1
ATOM 629 C C . MET A 1 81 ? -13.803 -7.900 10.733 1.00 95.25 81 MET A C 1
ATOM 631 O O . MET A 1 81 ? -14.983 -7.725 11.019 1.00 95.25 81 MET A O 1
ATOM 635 N N . ALA A 1 82 ? -13.094 -8.893 11.273 1.00 96.38 82 ALA A N 1
ATOM 636 C CA . ALA A 1 82 ? -13.628 -9.836 12.253 1.00 96.38 82 ALA A CA 1
ATOM 637 C C . ALA A 1 82 ? -13.696 -9.273 13.689 1.00 96.38 82 ALA A C 1
ATOM 639 O O . ALA A 1 82 ? -13.959 -10.035 14.619 1.00 96.38 82 ALA A O 1
ATOM 640 N N . ASN A 1 83 ? -13.408 -7.981 13.902 1.00 94.81 83 ASN A N 1
ATOM 641 C CA . ASN A 1 83 ? -13.316 -7.334 15.219 1.00 94.81 83 ASN A CA 1
ATOM 642 C C . ASN A 1 83 ? -12.318 -7.995 16.194 1.00 94.81 83 ASN A C 1
ATOM 644 O O . ASN A 1 83 ? -12.380 -7.779 17.405 1.00 94.81 83 ASN A O 1
ATOM 648 N N . LYS A 1 84 ? -11.363 -8.777 15.677 1.00 97.25 84 LYS A N 1
ATOM 649 C CA . LYS A 1 84 ? -10.280 -9.411 16.450 1.00 97.25 84 LYS A CA 1
ATOM 650 C C . LYS A 1 84 ? -9.060 -8.503 16.598 1.00 97.25 84 LYS A C 1
ATOM 652 O O . LYS A 1 84 ? -8.206 -8.747 17.443 1.00 97.25 84 LYS A O 1
ATOM 657 N N . CYS A 1 85 ? -8.974 -7.455 15.784 1.00 95.56 85 CYS A N 1
ATOM 658 C CA . CYS A 1 85 ? -7.979 -6.401 15.893 1.00 95.56 85 CYS A CA 1
ATOM 659 C C . CYS A 1 85 ? -8.653 -5.036 15.728 1.00 95.56 85 CYS A C 1
ATOM 661 O O . CYS A 1 85 ? -9.634 -4.911 14.999 1.00 95.56 85 CYS A O 1
ATOM 663 N N . ARG A 1 86 ? -8.139 -4.004 16.403 1.00 93.06 86 ARG A N 1
ATOM 664 C CA . ARG A 1 86 ? -8.679 -2.644 16.305 1.00 93.06 86 ARG A CA 1
ATOM 665 C C . ARG A 1 86 ? -7.759 -1.766 15.475 1.00 93.06 86 ARG A C 1
ATOM 667 O O . ARG A 1 86 ? -6.543 -1.769 15.661 1.00 93.06 86 ARG A O 1
ATOM 674 N N . LEU A 1 87 ? -8.365 -0.997 14.581 1.00 94.50 87 LEU A N 1
ATOM 675 C CA . LEU A 1 87 ? -7.674 0.053 13.853 1.00 94.50 87 LEU A CA 1
ATOM 676 C C . LEU A 1 87 ? -7.313 1.201 14.808 1.00 94.50 87 LEU A C 1
ATOM 678 O O . LEU A 1 87 ? -8.031 1.466 15.776 1.00 94.50 87 LEU A O 1
ATOM 682 N N . ALA A 1 88 ? -6.219 1.903 14.521 1.00 94.31 88 ALA A N 1
ATOM 683 C CA . ALA A 1 88 ? -5.899 3.138 15.223 1.00 94.31 88 ALA A CA 1
ATOM 684 C C . ALA A 1 88 ? -6.957 4.220 14.931 1.00 94.31 88 ALA A C 1
ATOM 686 O O . ALA A 1 88 ? -7.679 4.164 13.934 1.00 94.31 88 ALA A O 1
ATOM 687 N N . THR A 1 89 ? -7.039 5.239 15.788 1.00 93.88 89 THR A N 1
ATOM 688 C CA . THR A 1 89 ? -7.916 6.390 15.525 1.00 93.88 89 THR A CA 1
ATOM 689 C C . THR A 1 89 ? -7.479 7.117 14.253 1.00 93.88 89 THR A C 1
ATOM 691 O O . THR A 1 89 ? -6.297 7.127 13.904 1.00 93.88 89 THR A O 1
ATOM 694 N N . GLN A 1 90 ? -8.406 7.805 13.584 1.00 91.50 90 GLN A N 1
ATOM 695 C CA . GLN A 1 90 ? -8.102 8.541 12.351 1.00 91.50 90 GLN A CA 1
ATOM 696 C C . GLN A 1 90 ? -6.944 9.537 12.531 1.00 91.50 90 GLN A C 1
ATO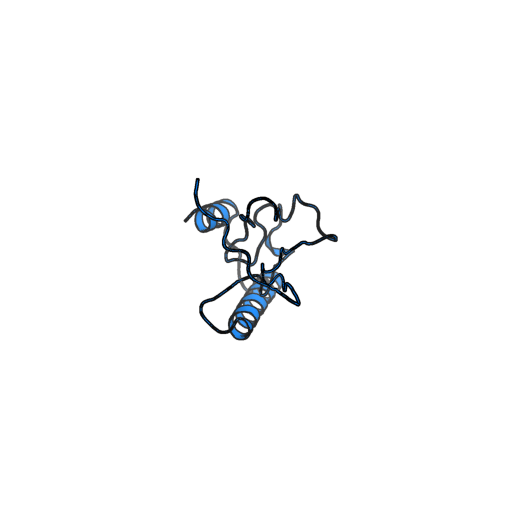M 698 O O . GLN A 1 90 ? -6.043 9.601 11.699 1.00 91.50 90 GLN A O 1
ATOM 703 N N . LYS A 1 91 ? -6.890 10.241 13.671 1.00 93.19 91 LYS A N 1
ATOM 704 C CA . LYS A 1 91 ? -5.785 11.156 14.006 1.00 93.19 91 LYS A CA 1
ATOM 705 C C . LYS A 1 91 ? -4.436 10.440 14.119 1.00 93.19 91 LYS A C 1
ATOM 707 O O . LYS A 1 91 ? -3.425 10.988 13.691 1.00 93.19 91 LYS A O 1
ATOM 712 N N . GLN A 1 92 ? -4.407 9.243 14.706 1.00 95.19 92 GLN A N 1
ATOM 713 C CA . GLN A 1 92 ? -3.185 8.442 14.819 1.00 95.19 92 GLN A CA 1
ATOM 714 C C . GLN A 1 92 ? -2.735 7.926 13.453 1.00 95.19 92 GLN A C 1
ATOM 716 O O . GLN A 1 92 ? -1.552 8.005 13.151 1.00 95.19 92 GLN A O 1
ATOM 721 N N . MET A 1 93 ? -3.668 7.468 12.619 1.00 94.69 93 MET A N 1
ATOM 722 C CA . MET A 1 93 ? -3.358 7.009 11.265 1.00 94.69 93 MET A CA 1
ATOM 723 C C . MET A 1 93 ? -2.790 8.127 10.391 1.00 94.69 93 MET A C 1
ATOM 725 O O . MET A 1 93 ? -1.759 7.945 9.755 1.00 94.69 93 MET A O 1
ATOM 729 N N . ILE A 1 94 ? -3.411 9.310 10.412 1.00 91.94 94 ILE A N 1
ATOM 730 C CA . ILE A 1 94 ? -2.915 10.484 9.677 1.00 91.94 94 ILE A CA 1
ATOM 731 C C . ILE A 1 94 ? -1.528 10.902 10.184 1.00 91.94 94 ILE A C 1
ATOM 733 O O . ILE A 1 94 ? -0.686 11.321 9.396 1.00 91.94 94 ILE A O 1
ATOM 737 N N . ARG A 1 95 ? -1.274 10.799 11.495 1.00 93.75 95 ARG A N 1
ATOM 738 C CA . ARG A 1 95 ? 0.048 11.086 12.068 1.00 93.75 95 ARG A CA 1
ATOM 739 C C . ARG A 1 95 ? 1.105 10.083 11.606 1.00 93.75 95 ARG A C 1
ATOM 741 O O . ARG A 1 95 ? 2.224 10.497 11.352 1.00 93.75 95 ARG A O 1
ATOM 748 N N . ASP A 1 96 ? 0.749 8.805 11.517 1.00 93.44 96 ASP A N 1
ATOM 749 C CA . ASP A 1 96 ? 1.639 7.732 11.057 1.00 93.44 96 ASP A CA 1
ATOM 750 C C . ASP A 1 96 ? 2.037 7.912 9.588 1.00 93.44 96 ASP A C 1
ATOM 752 O O . ASP A 1 96 ? 3.206 7.783 9.264 1.00 93.44 96 ASP A O 1
ATOM 756 N N . ILE A 1 97 ? 1.093 8.304 8.724 1.00 90.38 97 ILE A N 1
ATOM 757 C CA . ILE A 1 97 ? 1.357 8.562 7.296 1.00 90.38 97 ILE A CA 1
ATOM 758 C C . ILE A 1 97 ? 2.330 9.731 7.089 1.00 90.38 97 ILE A C 1
ATOM 760 O O . ILE A 1 97 ? 3.124 9.716 6.159 1.00 90.38 97 ILE A O 1
ATOM 764 N N . LYS A 1 98 ? 2.256 10.761 7.940 1.00 86.69 98 LYS A N 1
ATOM 765 C CA . LYS A 1 98 ? 3.097 11.966 7.840 1.00 86.69 98 LYS A CA 1
ATOM 766 C C . LYS A 1 98 ? 4.517 11.784 8.381 1.00 86.69 98 LYS A C 1
ATOM 768 O O . LYS A 1 98 ? 5.279 12.750 8.364 1.00 86.69 98 LYS A O 1
ATOM 773 N N . ARG A 1 99 ? 4.817 10.625 8.960 1.00 70.38 99 ARG A N 1
ATOM 774 C CA . ARG A 1 99 ? 6.114 10.328 9.561 1.00 70.38 99 ARG A CA 1
ATOM 775 C C . ARG A 1 99 ? 7.121 9.924 8.494 1.00 70.38 99 ARG A C 1
ATOM 777 O O . ARG A 1 99 ? 8.283 10.354 8.649 1.00 70.38 99 ARG A O 1
#

Foldseek 3Di:
DDDPDDDDDPDDDPPP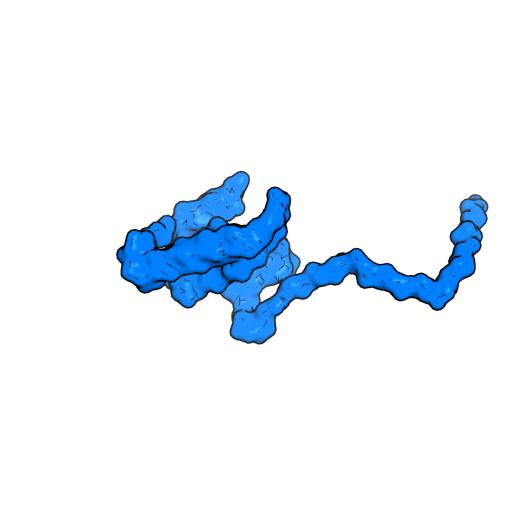DDQDDDPPDDCLQAPSPPVQRLAQVQFFRLSDPCRLVGTDALNDDDPDDSVVRSVVSVVVSVCCVVVVDPDDPSVVSSVRSVD

InterPro domains:
  IPR020946 Flavin monooxygenase-like [PF00743] (8-98)
  IPR036188 FAD/NAD(P)-binding domain superfamily [G3DSA:3.50.50.60] (5-99)
  IPR050346 Flavin-containing monooxygenases-like [PTHR23023] (10-98)

Secondary structure (DSSP, 8-state):
---------S------------TTS-TTT--GGGS---EETTTEETTSSSGGG----S----SS-HHHHHHHHHHHHHHHHTTSS-PPPHHHHHHHHT-

pLDDT: mean 88.26, std 11.12, range [45.75, 98.38]